Protein AF-S4MNB7-F1 (afdb_monomer_lite)

Secondary structure (DSSP, 8-state):
-PPPEEEE--TTTGGGGGSS--TT-HHHHTTT----GGGEEEEEETTEEEEEEEEE--TT-SS--EEEEEEE-TT-HHHHHHHHHT-SS-----

Radius of gyration: 12.88 Å; chains: 1; bounding box: 34×25×36 Å

Sequence (94 aa):
MTDVVIRALDASDADLFDTLPDPLGAREGHRLTRHRPDWKRVALRDGRVVARGAWWGGPDDTEPVNLNWFDVAEGEEEAGAALLRSAPGRWNWN

Foldseek 3Di:
DADKDKDQFAPVCLCLQVQDDDPVPVCVVCVVPDFHSNQKMFIDGPNHGFKIWTFDDDPPDPFGPDTPDIDGHPPRVVSSVVNVVVGDDPDPPD

Organism: NCBI:txid1283301

pLDDT: mean 92.78, std 10.64, range [41.28, 98.69]

Structure (mmCIF, N/CA/C/O backbone):
data_AF-S4MNB7-F1
#
_entry.id   AF-S4MNB7-F1
#
loop_
_atom_site.group_PDB
_atom_site.id
_atom_site.type_symbol
_atom_site.label_atom_id
_atom_site.label_alt_id
_atom_site.label_comp_id
_atom_site.label_asym_id
_atom_site.label_entity_id
_atom_site.label_seq_id
_atom_site.pdbx_PDB_ins_code
_atom_site.Cartn_x
_atom_site.Cartn_y
_atom_site.Cartn_z
_atom_site.occupancy
_atom_site.B_iso_or_equiv
_atom_site.auth_seq_id
_atom_site.auth_comp_id
_atom_site.auth_asym_id
_atom_site.auth_atom_id
_atom_site.pdbx_PDB_model_num
ATOM 1 N N . MET A 1 1 ? -7.151 -5.687 22.591 1.00 61.22 1 MET A N 1
ATOM 2 C CA . MET A 1 1 ? -6.686 -5.286 21.249 1.00 61.22 1 MET A CA 1
ATOM 3 C C . MET A 1 1 ? -6.863 -6.488 20.354 1.00 61.22 1 MET A C 1
ATOM 5 O O . MET A 1 1 ? -6.455 -7.565 20.762 1.00 61.22 1 MET A O 1
ATOM 9 N N . THR A 1 2 ? -7.548 -6.337 19.228 1.00 76.81 2 THR A N 1
ATOM 10 C CA . THR A 1 2 ? -7.652 -7.400 18.221 1.00 76.81 2 THR A CA 1
ATOM 11 C C . THR A 1 2 ? -6.299 -7.613 17.551 1.00 76.81 2 THR A C 1
ATOM 13 O O . THR A 1 2 ? -5.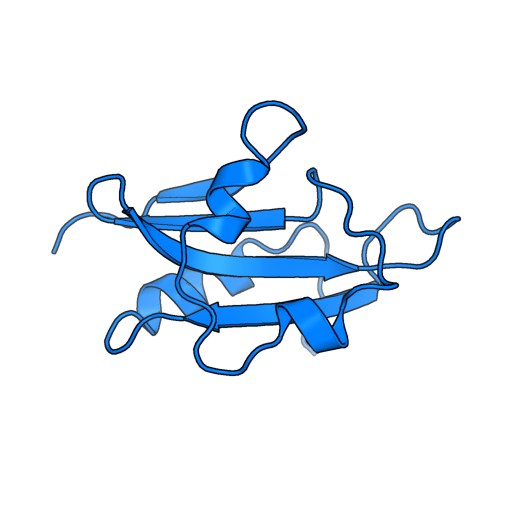474 -6.699 17.509 1.00 76.81 2 THR A O 1
ATOM 16 N N . ASP A 1 3 ? -6.022 -8.825 17.088 1.00 91.44 3 ASP A N 1
ATOM 17 C CA . ASP A 1 3 ? -4.747 -9.103 16.435 1.00 91.44 3 ASP A CA 1
ATOM 18 C C . ASP A 1 3 ? -4.719 -8.489 15.034 1.00 91.44 3 ASP A C 1
ATOM 20 O O . ASP A 1 3 ? -5.722 -8.471 14.316 1.00 91.44 3 ASP A O 1
ATOM 24 N N . VAL A 1 4 ? -3.553 -7.969 14.653 1.00 96.81 4 VAL A N 1
ATOM 25 C CA . VAL A 1 4 ? -3.299 -7.50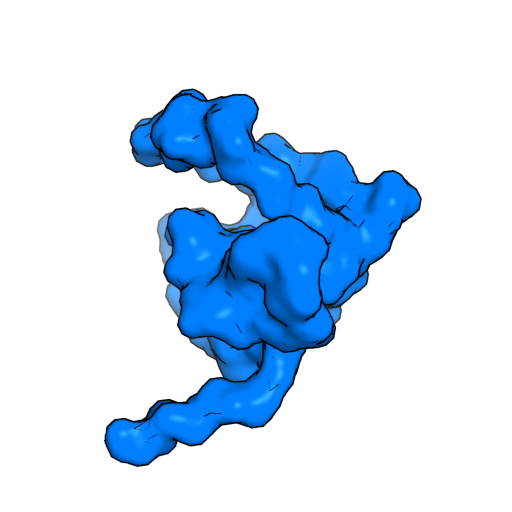3 13.290 1.00 96.81 4 VAL A CA 1
ATOM 26 C C . VAL A 1 4 ? -2.916 -8.702 12.437 1.00 96.81 4 VAL A C 1
ATOM 28 O O . VAL A 1 4 ? -2.001 -9.450 12.779 1.00 96.81 4 VAL A O 1
ATOM 31 N N . VAL A 1 5 ? -3.569 -8.849 11.289 1.00 97.88 5 VAL A N 1
ATOM 32 C CA . VAL A 1 5 ? -3.211 -9.848 10.281 1.00 97.88 5 VAL A CA 1
ATOM 33 C C . VAL A 1 5 ? -2.521 -9.149 9.123 1.00 97.88 5 VAL A C 1
ATOM 35 O O . VAL A 1 5 ? -3.116 -8.306 8.455 1.00 97.88 5 VAL A O 1
ATOM 38 N N . ILE A 1 6 ? -1.273 -9.520 8.855 1.00 98.19 6 ILE A N 1
ATOM 39 C CA . ILE A 1 6 ? -0.572 -9.069 7.655 1.00 98.19 6 ILE A CA 1
ATOM 40 C C . ILE A 1 6 ? -0.871 -10.031 6.512 1.00 98.19 6 ILE A C 1
ATOM 42 O O . ILE A 1 6 ? -0.638 -11.235 6.625 1.00 98.19 6 ILE A O 1
ATOM 46 N N . ARG A 1 7 ? -1.356 -9.491 5.397 1.00 98.06 7 ARG A N 1
ATOM 47 C CA . ARG A 1 7 ? -1.676 -10.249 4.189 1.00 98.06 7 ARG A CA 1
ATOM 48 C C . ARG A 1 7 ? -0.807 -9.772 3.036 1.00 98.06 7 ARG A C 1
ATOM 50 O O . ARG A 1 7 ? -0.838 -8.591 2.701 1.00 98.06 7 ARG A O 1
ATOM 57 N N . ALA A 1 8 ? -0.043 -10.690 2.446 1.00 97.94 8 ALA A N 1
ATOM 58 C CA . ALA A 1 8 ? 0.521 -10.499 1.114 1.00 97.94 8 ALA A CA 1
ATOM 59 C C . ALA A 1 8 ? -0.584 -10.719 0.083 1.00 97.94 8 ALA A C 1
ATOM 61 O O . ALA A 1 8 ? -1.362 -11.659 0.242 1.00 97.94 8 ALA A O 1
ATOM 62 N N . LEU A 1 9 ? -0.670 -9.825 -0.897 1.00 98.19 9 LEU A N 1
ATOM 63 C CA . LEU A 1 9 ? -1.717 -9.868 -1.909 1.00 98.19 9 LEU A CA 1
ATOM 64 C C . LEU A 1 9 ? -1.268 -10.674 -3.128 1.00 98.19 9 LEU A C 1
ATOM 66 O O . LEU A 1 9 ? -0.078 -10.851 -3.382 1.00 98.19 9 LEU A O 1
ATOM 70 N N . ASP A 1 10 ? -2.235 -11.115 -3.913 1.00 97.62 10 ASP A N 1
ATOM 71 C CA . ASP A 1 10 ? -2.049 -11.608 -5.267 1.00 97.62 10 ASP A CA 1
ATOM 72 C C . ASP A 1 10 ? -3.137 -11.032 -6.191 1.00 97.62 10 ASP A C 1
ATOM 74 O O . ASP A 1 10 ? -3.804 -10.048 -5.871 1.00 97.62 10 ASP A O 1
ATOM 78 N N . ALA A 1 11 ? -3.280 -11.575 -7.400 1.00 97.00 11 ALA A N 1
ATOM 79 C CA . ALA A 1 11 ? -4.256 -11.066 -8.360 1.00 97.00 11 ALA A CA 1
ATOM 80 C C . ALA A 1 11 ? -5.721 -11.210 -7.896 1.00 97.00 11 ALA A C 1
ATOM 82 O O . ALA A 1 11 ? -6.576 -10.483 -8.398 1.00 97.00 11 ALA A O 1
ATOM 83 N N . SER A 1 12 ? -6.017 -12.139 -6.984 1.00 97.75 12 SER A N 1
ATOM 84 C CA . SER A 1 12 ? -7.368 -12.432 -6.497 1.00 97.75 12 SER A CA 1
ATOM 85 C C . SER A 1 12 ? -7.865 -11.469 -5.418 1.00 97.75 12 SER A C 1
ATOM 87 O O . SER A 1 12 ? -9.076 -11.331 -5.270 1.00 97.75 12 SER A O 1
ATOM 89 N N . ASP A 1 13 ? -6.961 -10.795 -4.700 1.00 97.75 13 ASP A N 1
ATOM 90 C CA . ASP A 1 13 ? -7.284 -9.892 -3.585 1.00 97.75 13 ASP A CA 1
ATOM 91 C C . ASP A 1 13 ? -6.560 -8.530 -3.660 1.00 97.75 13 ASP A C 1
ATOM 93 O O . ASP A 1 13 ? -6.519 -7.764 -2.692 1.00 97.75 13 ASP A O 1
ATOM 97 N N . ALA A 1 14 ? -6.014 -8.189 -4.832 1.00 97.19 14 ALA A N 1
ATOM 98 C CA . ALA A 1 14 ? -5.326 -6.922 -5.085 1.00 97.19 14 ALA A CA 1
ATOM 99 C C . ALA A 1 14 ? -6.191 -5.679 -4.807 1.00 97.19 14 ALA A C 1
ATOM 101 O O . ALA A 1 14 ? -5.647 -4.608 -4.520 1.00 97.19 14 ALA A O 1
ATOM 102 N N . ASP A 1 15 ? -7.515 -5.811 -4.905 1.00 97.19 15 ASP A N 1
ATOM 103 C CA . ASP A 1 15 ? -8.497 -4.755 -4.663 1.00 97.19 15 ASP A CA 1
ATOM 104 C C . ASP A 1 15 ? -8.541 -4.319 -3.191 1.00 97.19 15 ASP A C 1
ATOM 106 O O . ASP A 1 15 ? -8.810 -3.149 -2.914 1.00 97.19 15 ASP A O 1
ATOM 110 N N . LEU A 1 16 ? -8.165 -5.195 -2.248 1.00 98.00 16 LEU A N 1
ATOM 111 C CA . LEU A 1 16 ? -8.042 -4.844 -0.828 1.00 98.00 16 LEU A CA 1
ATOM 112 C C . LEU A 1 16 ? -7.131 -3.633 -0.610 1.00 98.00 16 LEU A C 1
ATOM 114 O O . LEU A 1 16 ? -7.419 -2.797 0.246 1.00 98.00 16 LEU A O 1
ATOM 118 N N . PHE A 1 17 ? -6.068 -3.494 -1.405 1.00 97.88 17 PHE A N 1
ATOM 119 C CA . PHE A 1 17 ? -5.140 -2.362 -1.331 1.00 97.88 17 PHE A CA 1
ATOM 120 C C . PHE A 1 17 ? -5.842 -1.002 -1.484 1.00 97.88 17 PHE A C 1
ATOM 122 O O . PHE A 1 17 ? -5.453 -0.002 -0.872 1.00 97.88 17 PHE A O 1
ATOM 129 N N . ASP A 1 18 ? -6.890 -0.974 -2.302 1.00 96.38 18 ASP A N 1
ATOM 130 C CA . ASP A 1 18 ? -7.611 0.231 -2.691 1.00 96.38 18 ASP A CA 1
ATOM 131 C C . ASP A 1 18 ? -8.773 0.565 -1.746 1.00 96.38 18 ASP A C 1
ATOM 133 O O . ASP A 1 18 ? -9.347 1.647 -1.849 1.00 96.38 18 ASP A O 1
ATOM 137 N N . THR A 1 19 ? -9.085 -0.330 -0.800 1.00 97.81 19 THR A N 1
ATOM 138 C CA . THR A 1 19 ? -10.152 -0.134 0.198 1.00 97.81 19 THR A CA 1
ATOM 139 C C . THR A 1 19 ? -9.775 0.847 1.307 1.00 97.81 19 THR A C 1
ATOM 141 O O . THR A 1 19 ? -10.663 1.438 1.923 1.00 97.81 19 THR A O 1
ATOM 144 N N . LEU A 1 20 ? -8.475 1.053 1.559 1.00 97.94 20 LEU A N 1
ATOM 145 C CA . LEU A 1 20 ? -8.013 2.088 2.480 1.00 97.94 20 LEU A CA 1
ATOM 146 C C . LEU A 1 20 ? -8.201 3.468 1.824 1.00 97.94 20 LEU A C 1
ATOM 148 O O . LEU A 1 20 ? -7.715 3.660 0.698 1.00 97.94 20 LEU A O 1
ATOM 152 N N . PRO A 1 21 ? -8.860 4.430 2.505 1.00 95.81 21 PRO A N 1
ATOM 153 C CA . PRO A 1 21 ? -8.995 5.790 2.001 1.00 95.81 21 PRO A CA 1
ATOM 154 C C . PRO A 1 21 ? -7.643 6.390 1.601 1.00 95.81 21 PRO A C 1
ATOM 156 O O . PRO A 1 21 ? -6.625 6.133 2.236 1.00 95.81 21 PRO A O 1
ATOM 159 N N . ASP A 1 22 ? -7.645 7.207 0.550 1.00 93.88 22 ASP A N 1
ATOM 160 C CA . ASP A 1 22 ? -6.453 7.864 0.005 1.00 93.88 22 ASP A CA 1
ATOM 161 C C . ASP A 1 22 ? -6.538 9.387 0.205 1.00 93.88 22 ASP A C 1
ATOM 163 O O . ASP A 1 22 ? -6.760 10.130 -0.754 1.00 93.88 22 ASP A O 1
ATOM 167 N N . PRO A 1 23 ? -6.437 9.882 1.454 1.00 87.75 23 PRO A N 1
ATOM 168 C CA . PRO A 1 23 ? -6.630 11.301 1.749 1.00 87.75 23 PRO A CA 1
ATOM 169 C C . PRO A 1 23 ? -5.530 12.190 1.150 1.00 87.75 23 PRO A C 1
ATOM 171 O O . PRO A 1 23 ? -5.744 13.388 0.982 1.00 87.75 23 PRO A O 1
ATOM 174 N N . LEU A 1 24 ? -4.368 11.615 0.819 1.00 86.75 24 LEU A N 1
ATOM 175 C CA . LEU A 1 24 ? -3.239 12.316 0.201 1.00 86.75 24 LEU A CA 1
ATOM 176 C C . LEU A 1 24 ? -3.250 12.235 -1.334 1.00 86.75 24 LEU A C 1
ATOM 178 O O . LEU A 1 24 ? -2.394 12.840 -1.978 1.00 86.75 24 LEU A O 1
ATOM 182 N N . GLY A 1 25 ? -4.201 11.508 -1.931 1.00 92.25 25 GLY A N 1
ATOM 183 C CA . GLY A 1 25 ? -4.303 11.350 -3.382 1.00 92.25 25 GLY A CA 1
ATOM 184 C C . GLY A 1 25 ? -3.105 10.632 -4.012 1.00 92.25 25 GLY A C 1
ATOM 185 O O . GLY A 1 25 ? -2.782 10.887 -5.176 1.00 92.25 25 GLY A O 1
ATOM 186 N N . ALA A 1 26 ? -2.433 9.746 -3.270 1.00 92.88 26 ALA A N 1
ATOM 187 C CA . ALA A 1 26 ? -1.264 9.002 -3.734 1.00 92.88 26 ALA A CA 1
ATOM 188 C C . ALA A 1 26 ? -1.562 8.181 -5.000 1.00 92.88 26 ALA A C 1
ATOM 190 O O . ALA A 1 26 ? -0.691 8.030 -5.862 1.00 92.88 26 ALA A O 1
ATOM 191 N N . ARG A 1 27 ? -2.813 7.732 -5.178 1.00 93.94 27 ARG A N 1
ATOM 192 C CA . ARG A 1 27 ? -3.270 7.044 -6.393 1.00 93.94 27 ARG A CA 1
ATOM 193 C C . ARG A 1 27 ? -2.998 7.848 -7.653 1.00 93.94 27 ARG A C 1
ATOM 195 O O . ARG A 1 27 ? -2.535 7.275 -8.637 1.00 93.94 27 ARG A O 1
ATOM 202 N N . GLU A 1 28 ? -3.272 9.148 -7.632 1.00 95.50 28 GLU A N 1
ATOM 203 C CA . GLU A 1 28 ? -3.061 10.000 -8.804 1.00 95.50 28 GLU A CA 1
ATOM 204 C C . GLU A 1 28 ? -1.567 10.149 -9.105 1.00 95.50 28 GLU A C 1
ATOM 206 O O . GLU A 1 28 ? -1.146 10.003 -10.255 1.00 95.50 28 GLU A O 1
ATOM 211 N N . GLY A 1 29 ? -0.743 10.328 -8.067 1.00 93.31 29 GLY A N 1
ATOM 212 C CA . GLY A 1 29 ? 0.717 10.367 -8.199 1.00 93.31 29 GLY A CA 1
ATOM 213 C C . GLY A 1 29 ? 1.306 9.084 -8.797 1.00 93.31 29 GLY A C 1
ATOM 214 O O . GLY A 1 29 ? 2.292 9.133 -9.533 1.00 93.31 29 GLY A O 1
ATOM 215 N N . HIS A 1 30 ? 0.662 7.941 -8.554 1.00 94.62 30 HIS A N 1
ATOM 216 C CA . HIS A 1 30 ? 1.084 6.630 -9.040 1.00 94.62 30 HIS A CA 1
ATOM 217 C C . HIS A 1 30 ? 0.350 6.131 -10.287 1.00 94.62 30 HIS A C 1
ATOM 219 O O . HIS A 1 30 ? 0.561 4.987 -10.688 1.00 94.62 30 HIS A O 1
ATOM 225 N N . ARG A 1 31 ? -0.464 6.948 -10.965 1.00 94.81 31 ARG A N 1
ATOM 226 C CA . ARG A 1 31 ? -1.290 6.477 -12.097 1.00 94.81 31 ARG A CA 1
ATOM 227 C C . ARG A 1 31 ? -0.508 5.851 -13.263 1.00 94.81 31 ARG A C 1
ATOM 229 O O . ARG A 1 31 ? -1.080 5.107 -14.052 1.00 94.81 31 ARG A O 1
ATOM 236 N N . LEU A 1 32 ? 0.781 6.176 -13.401 1.00 94.69 32 LEU A N 1
ATOM 237 C CA . LEU A 1 32 ? 1.683 5.611 -14.417 1.00 94.69 32 LEU A CA 1
ATOM 238 C C . LEU A 1 32 ? 2.592 4.500 -13.865 1.00 94.69 32 LEU A C 1
ATOM 240 O O . LEU A 1 32 ? 3.350 3.886 -14.615 1.00 94.69 32 LEU A O 1
ATOM 244 N N . THR A 1 33 ? 2.539 4.238 -12.561 1.00 94.38 33 THR A N 1
ATOM 245 C CA . THR A 1 33 ? 3.303 3.186 -11.899 1.00 94.38 33 THR A CA 1
ATOM 246 C C . THR A 1 33 ? 2.539 1.868 -11.985 1.00 94.38 33 THR A C 1
ATOM 248 O O . THR A 1 33 ? 1.390 1.766 -11.565 1.00 94.38 33 THR A O 1
ATOM 251 N N . ARG A 1 34 ? 3.189 0.817 -12.491 1.00 93.25 34 ARG A N 1
ATOM 252 C CA . ARG A 1 34 ? 2.656 -0.546 -12.407 1.00 93.25 34 ARG A CA 1
ATOM 253 C C . ARG A 1 34 ? 3.132 -1.196 -11.112 1.00 93.25 34 ARG A C 1
ATOM 255 O O . ARG A 1 34 ? 4.298 -1.566 -11.000 1.00 93.25 34 ARG A O 1
ATOM 262 N N . HIS A 1 35 ? 2.225 -1.371 -10.158 1.00 94.56 35 HIS A N 1
ATOM 263 C CA . HIS A 1 35 ? 2.473 -2.169 -8.955 1.00 94.56 35 HIS A CA 1
ATOM 264 C C . HIS A 1 35 ? 2.076 -3.625 -9.182 1.00 94.56 35 HIS A C 1
ATOM 266 O O . HIS A 1 35 ? 0.971 -3.902 -9.651 1.00 94.56 35 HIS A O 1
ATOM 272 N N . ARG A 1 36 ? 2.965 -4.554 -8.826 1.00 96.12 36 ARG A N 1
ATOM 273 C CA . ARG A 1 36 ? 2.690 -5.991 -8.900 1.00 96.12 36 ARG A CA 1
ATOM 274 C C . ARG A 1 36 ? 1.979 -6.439 -7.616 1.00 96.12 36 ARG A C 1
ATOM 276 O O . ARG A 1 36 ? 2.446 -6.064 -6.540 1.00 96.12 36 ARG A O 1
ATOM 283 N N . PRO A 1 37 ? 0.850 -7.167 -7.689 1.00 96.75 37 PRO A N 1
ATOM 284 C CA . PRO A 1 37 ? 0.092 -7.548 -6.496 1.00 96.75 37 PRO A CA 1
ATOM 285 C C . PRO A 1 37 ? 0.888 -8.358 -5.469 1.00 96.75 37 PRO A C 1
ATOM 287 O O . PRO A 1 37 ? 0.780 -8.081 -4.283 1.00 96.75 37 PRO A O 1
ATOM 290 N N . ASP A 1 38 ? 1.757 -9.260 -5.920 1.00 96.12 38 ASP A N 1
ATOM 291 C CA . ASP A 1 38 ? 2.643 -10.086 -5.086 1.00 96.12 38 ASP A CA 1
ATOM 292 C C . ASP A 1 38 ? 3.651 -9.270 -4.259 1.00 96.12 38 ASP A C 1
ATOM 294 O O . ASP A 1 38 ? 4.214 -9.760 -3.278 1.00 96.12 38 ASP A O 1
ATOM 298 N N . TRP A 1 39 ? 3.862 -8.002 -4.620 1.00 97.06 39 TRP A N 1
ATOM 299 C CA . TRP A 1 39 ? 4.690 -7.046 -3.881 1.00 97.06 39 TRP A CA 1
ATOM 300 C C . TRP A 1 39 ? 3.868 -6.060 -3.057 1.00 97.06 39 TRP A C 1
ATOM 302 O O . TRP A 1 39 ? 4.415 -5.104 -2.506 1.00 97.06 39 TRP A O 1
ATOM 312 N N . LYS A 1 40 ? 2.555 -6.269 -2.958 1.00 97.75 40 LYS A N 1
ATOM 313 C CA . LYS A 1 40 ? 1.672 -5.498 -2.090 1.00 97.75 40 LYS A CA 1
ATOM 314 C C . LYS A 1 40 ? 1.353 -6.282 -0.830 1.00 97.75 40 LYS A C 1
ATOM 316 O O . LYS A 1 40 ? 1.227 -7.507 -0.831 1.00 97.75 40 LYS A O 1
ATOM 321 N N . ARG A 1 41 ? 1.178 -5.544 0.260 1.00 98.44 41 ARG A N 1
ATOM 322 C CA . ARG A 1 41 ? 0.665 -6.079 1.519 1.00 98.44 41 ARG A CA 1
ATOM 323 C C . ARG A 1 41 ? -0.346 -5.124 2.127 1.00 98.44 41 ARG A C 1
ATOM 325 O O . ARG A 1 41 ? -0.254 -3.909 1.935 1.00 98.44 41 ARG A O 1
ATOM 332 N N . VAL A 1 42 ? -1.267 -5.679 2.903 1.00 98.69 42 VAL A N 1
ATOM 333 C CA . VAL A 1 42 ? -2.188 -4.930 3.766 1.00 98.69 42 VAL A CA 1
ATOM 334 C C . VAL A 1 42 ? -2.118 -5.457 5.193 1.00 98.69 42 VAL A C 1
ATOM 336 O O . VAL A 1 42 ? -1.880 -6.645 5.421 1.00 98.69 42 VAL A O 1
ATOM 339 N N . ALA A 1 43 ? -2.330 -4.566 6.153 1.00 98.62 43 ALA A N 1
ATOM 340 C CA . ALA A 1 43 ? -2.577 -4.916 7.540 1.00 98.62 43 ALA A CA 1
ATOM 341 C C . ALA A 1 43 ? -4.083 -4.860 7.773 1.00 98.62 43 ALA A C 1
ATOM 343 O O . ALA A 1 43 ? -4.724 -3.855 7.462 1.00 98.62 43 ALA A O 1
ATOM 344 N N . LEU A 1 44 ? -4.635 -5.946 8.299 1.00 98.38 44 LEU A N 1
ATOM 345 C CA . LEU A 1 44 ? -6.052 -6.100 8.578 1.00 98.38 44 LEU A CA 1
ATOM 346 C C . LEU A 1 44 ? -6.277 -6.108 10.088 1.00 98.38 44 LEU A C 1
ATOM 348 O O . LEU A 1 44 ? -5.621 -6.865 10.806 1.00 98.38 44 LEU A O 1
ATOM 352 N N . ARG A 1 45 ? -7.252 -5.329 10.550 1.00 97.31 45 ARG A N 1
ATOM 353 C CA . ARG A 1 45 ? -7.814 -5.412 11.90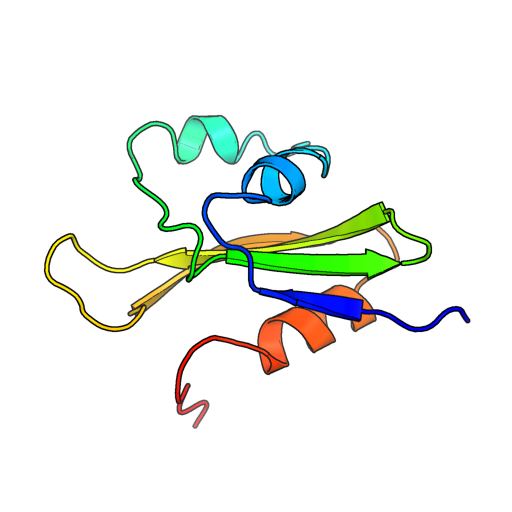0 1.00 97.31 45 ARG A CA 1
ATOM 354 C C . ARG A 1 45 ? -9.313 -5.606 11.770 1.00 97.31 45 ARG A C 1
ATOM 356 O O . ARG A 1 45 ? -9.979 -4.829 11.089 1.00 97.31 45 ARG A O 1
ATOM 363 N N . ASP A 1 46 ? -9.831 -6.676 12.364 1.00 95.31 46 ASP A N 1
ATOM 364 C CA . ASP A 1 46 ? -11.258 -7.018 12.289 1.00 95.31 46 ASP A CA 1
ATOM 365 C C . ASP A 1 46 ? -11.786 -7.053 10.840 1.00 95.31 46 ASP A C 1
ATOM 367 O O . ASP A 1 46 ? -12.876 -6.579 10.523 1.00 95.31 46 ASP A O 1
ATOM 371 N N . GLY A 1 47 ? -10.955 -7.582 9.932 1.00 95.31 47 GLY A N 1
ATOM 372 C CA . GLY A 1 47 ? -11.250 -7.699 8.502 1.00 95.31 47 GLY A CA 1
ATOM 373 C C . GLY A 1 47 ? -11.148 -6.398 7.697 1.00 95.31 47 GLY A C 1
ATOM 374 O O . GLY A 1 47 ? -11.372 -6.431 6.491 1.00 95.31 47 GLY A O 1
ATOM 375 N N . ARG A 1 48 ? -10.797 -5.264 8.316 1.00 97.31 48 ARG A N 1
ATOM 376 C CA . ARG A 1 48 ? -10.640 -3.967 7.640 1.00 97.31 48 ARG A CA 1
ATOM 377 C C . ARG A 1 48 ? -9.177 -3.631 7.421 1.00 97.31 48 ARG A C 1
ATOM 379 O O . ARG A 1 48 ? -8.362 -3.845 8.315 1.00 97.31 48 ARG A O 1
ATOM 386 N N . VAL A 1 49 ? -8.855 -3.073 6.257 1.00 98.56 49 VAL A N 1
ATOM 387 C CA . VAL A 1 49 ? -7.505 -2.579 5.975 1.00 98.56 49 VAL A CA 1
ATOM 388 C C . VAL A 1 49 ? -7.242 -1.336 6.818 1.00 98.56 49 VAL A C 1
ATOM 390 O O . VAL A 1 49 ? -7.979 -0.358 6.733 1.00 98.56 49 VAL A O 1
ATOM 393 N N . VAL A 1 50 ? -6.186 -1.394 7.626 1.00 98.31 50 VAL A N 1
ATOM 394 C CA . VAL A 1 50 ? -5.729 -0.301 8.500 1.00 98.31 50 VAL A CA 1
ATOM 395 C C . VAL A 1 50 ? -4.348 0.229 8.115 1.00 98.31 50 VAL A C 1
ATOM 397 O O . VAL A 1 50 ? -3.978 1.327 8.510 1.00 98.31 50 VAL A O 1
ATOM 400 N N . ALA A 1 51 ? -3.594 -0.514 7.304 1.00 98.31 51 ALA A N 1
ATOM 401 C CA . ALA A 1 51 ? -2.383 -0.030 6.651 1.00 98.31 51 ALA A CA 1
ATOM 402 C C . ALA A 1 51 ? -2.172 -0.756 5.320 1.00 98.31 51 ALA A C 1
ATOM 404 O O . ALA A 1 51 ? -2.608 -1.901 5.155 1.00 98.31 51 ALA A O 1
ATOM 405 N N . ARG A 1 52 ? -1.469 -0.119 4.383 1.00 98.50 52 ARG A N 1
ATOM 406 C CA . ARG A 1 52 ? -1.087 -0.713 3.095 1.00 98.50 52 ARG A CA 1
ATOM 407 C C . ARG A 1 52 ? 0.347 -0.363 2.736 1.00 98.50 52 ARG A C 1
ATOM 409 O O . ARG A 1 52 ? 0.822 0.719 3.064 1.00 98.50 52 ARG A O 1
ATOM 416 N N . GLY A 1 53 ? 1.007 -1.262 2.019 1.00 97.69 53 GLY A N 1
ATOM 417 C CA . GLY A 1 53 ? 2.324 -1.021 1.441 1.00 97.69 53 GLY A CA 1
ATOM 418 C C . GLY A 1 53 ? 2.431 -1.644 0.057 1.00 97.69 53 GLY A C 1
ATOM 419 O O . GLY A 1 53 ? 2.081 -2.813 -0.117 1.00 97.69 53 GLY A O 1
ATOM 420 N N . ALA A 1 54 ? 2.883 -0.868 -0.925 1.00 97.44 54 ALA A N 1
ATOM 421 C CA . ALA A 1 54 ? 3.264 -1.368 -2.237 1.00 97.44 54 ALA A CA 1
ATOM 422 C C . ALA A 1 54 ? 4.762 -1.163 -2.432 1.00 97.44 54 ALA A C 1
ATOM 424 O O . ALA A 1 54 ? 5.262 -0.038 -2.514 1.00 97.44 54 ALA A O 1
ATOM 425 N N . TRP A 1 55 ? 5.470 -2.280 -2.506 1.00 97.06 55 TRP A N 1
ATOM 426 C CA . TRP A 1 55 ? 6.861 -2.286 -2.899 1.00 97.06 55 TRP A CA 1
ATOM 427 C C . TRP A 1 55 ? 6.965 -2.294 -4.422 1.00 97.06 55 TRP A C 1
ATOM 429 O O . TRP A 1 55 ? 6.096 -2.813 -5.129 1.00 97.06 55 TRP A O 1
ATOM 439 N N . TRP A 1 56 ? 8.019 -1.675 -4.935 1.00 96.19 56 TRP A N 1
ATOM 440 C CA . TRP A 1 56 ? 8.207 -1.458 -6.358 1.00 96.19 56 TRP A CA 1
ATOM 441 C C . TRP A 1 56 ? 9.647 -1.716 -6.784 1.00 96.19 56 TRP A C 1
ATOM 443 O O . TRP A 1 56 ? 10.580 -1.658 -5.990 1.00 96.19 56 TRP A O 1
ATOM 453 N N . GLY A 1 57 ? 9.785 -2.008 -8.068 1.00 94.81 57 GLY A N 1
ATOM 454 C CA . GLY A 1 57 ? 11.008 -2.236 -8.821 1.00 94.81 57 GLY A CA 1
ATOM 455 C C . GLY A 1 57 ? 10.681 -2.100 -10.303 1.00 94.81 57 GLY A C 1
ATOM 456 O O . GLY A 1 57 ? 9.510 -2.185 -10.702 1.00 94.81 57 GLY A O 1
ATOM 457 N N . GLY A 1 58 ? 11.709 -1.864 -11.107 1.00 94.50 58 GLY A N 1
ATOM 458 C CA . GLY A 1 58 ? 11.621 -1.742 -12.553 1.00 94.50 58 GLY A CA 1
ATOM 459 C C . GLY A 1 58 ? 11.013 -2.979 -13.225 1.00 94.50 58 GLY A C 1
ATOM 460 O O . GLY A 1 58 ? 10.804 -4.010 -12.584 1.00 94.50 58 GLY A O 1
ATOM 461 N N . PRO A 1 59 ? 10.698 -2.894 -14.526 1.00 91.69 59 PRO A N 1
ATOM 462 C CA . PRO A 1 59 ? 10.012 -3.965 -15.253 1.00 91.69 59 PRO A CA 1
ATOM 463 C C . PRO A 1 59 ? 10.770 -5.300 -15.236 1.00 91.69 59 PRO A C 1
ATOM 465 O O . PRO A 1 59 ? 10.128 -6.346 -15.213 1.00 91.69 59 PRO A O 1
ATOM 468 N N . ASP A 1 60 ? 12.102 -5.248 -15.188 1.00 94.31 60 ASP A N 1
ATOM 469 C CA . ASP A 1 60 ? 12.977 -6.424 -15.214 1.00 94.31 60 ASP A CA 1
ATOM 470 C C . ASP A 1 60 ? 13.476 -6.841 -13.817 1.00 94.31 60 ASP A C 1
ATOM 472 O O . ASP A 1 60 ? 14.137 -7.870 -13.676 1.00 94.31 60 ASP A O 1
ATOM 476 N N . ASP A 1 61 ? 13.155 -6.071 -12.769 1.00 94.31 61 ASP A N 1
ATOM 477 C CA . ASP A 1 61 ? 13.592 -6.389 -11.410 1.00 94.31 61 ASP A CA 1
ATOM 478 C C . ASP A 1 61 ? 12.844 -7.618 -10.886 1.00 94.31 61 ASP A C 1
ATOM 480 O O . ASP A 1 61 ? 11.614 -7.706 -10.963 1.00 94.31 61 ASP A O 1
ATOM 484 N N . THR A 1 62 ? 13.584 -8.563 -10.312 1.00 93.00 62 THR A N 1
ATOM 485 C CA . THR A 1 62 ? 13.027 -9.791 -9.716 1.00 93.00 62 THR A CA 1
ATOM 486 C C . TH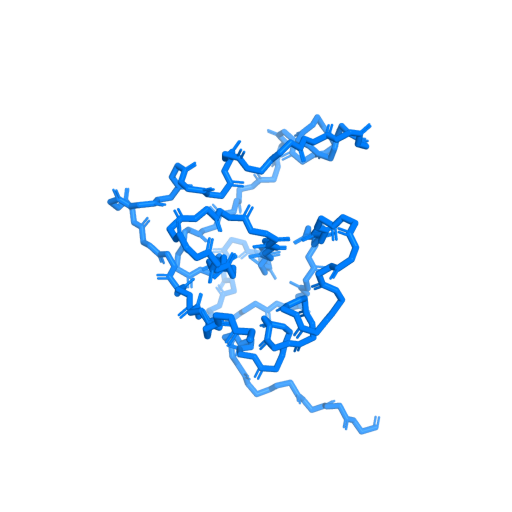R A 1 62 ? 12.685 -9.632 -8.236 1.00 93.00 62 THR A C 1
ATOM 488 O O . THR A 1 62 ? 11.927 -10.435 -7.697 1.00 93.00 62 THR A O 1
ATOM 491 N N . GLU A 1 63 ? 13.163 -8.559 -7.607 1.00 93.06 63 GLU A N 1
ATOM 492 C CA . GLU A 1 63 ? 12.893 -8.178 -6.221 1.00 93.06 63 GLU A CA 1
ATOM 493 C C . GLU A 1 63 ? 12.582 -6.673 -6.145 1.00 93.06 63 GLU A C 1
ATOM 495 O O . GLU A 1 63 ? 13.048 -5.906 -6.994 1.00 93.06 63 GLU A O 1
ATOM 500 N N . PRO A 1 64 ? 11.789 -6.218 -5.163 1.00 94.81 64 PRO A N 1
ATOM 501 C CA . PRO A 1 64 ? 11.526 -4.796 -4.997 1.00 94.81 64 PRO A CA 1
ATOM 502 C C . PRO A 1 64 ? 12.773 -4.029 -4.548 1.00 94.81 64 PRO A C 1
ATOM 504 O O . PRO A 1 64 ? 13.534 -4.489 -3.701 1.00 94.81 64 PRO A O 1
ATOM 507 N N . VAL A 1 65 ? 12.925 -2.806 -5.052 1.00 93.31 65 VAL A N 1
ATOM 508 C CA . VAL A 1 65 ? 14.039 -1.899 -4.733 1.00 93.31 65 VAL A CA 1
ATOM 509 C C . VAL A 1 65 ? 13.638 -0.792 -3.759 1.00 93.31 65 VAL A C 1
ATOM 511 O O . VAL A 1 65 ? 14.487 -0.248 -3.056 1.00 93.31 65 VAL A O 1
ATOM 514 N N . ASN A 1 66 ? 12.350 -0.441 -3.688 1.00 94.00 66 ASN A N 1
ATOM 515 C CA . ASN A 1 66 ? 11.842 0.537 -2.730 1.00 94.00 66 ASN A CA 1
ATOM 516 C C . ASN A 1 66 ? 10.396 0.258 -2.297 1.00 94.00 66 ASN A C 1
ATOM 518 O O . ASN A 1 66 ? 9.637 -0.442 -2.963 1.00 94.00 66 ASN A O 1
ATOM 522 N N . LEU A 1 67 ? 10.010 0.848 -1.167 1.00 95.44 67 LEU A N 1
ATOM 523 C CA . LEU A 1 67 ? 8.614 1.047 -0.788 1.00 95.44 67 LEU A CA 1
ATOM 524 C C . LEU A 1 67 ? 8.187 2.403 -1.346 1.00 95.44 67 LEU A C 1
ATOM 526 O O . LEU A 1 67 ? 8.666 3.431 -0.870 1.00 95.44 67 LEU A O 1
ATOM 530 N N . ASN A 1 68 ? 7.348 2.412 -2.380 1.00 92.75 68 ASN A N 1
ATOM 531 C CA . ASN A 1 68 ? 6.979 3.660 -3.052 1.00 92.75 68 ASN A CA 1
ATOM 532 C C . ASN A 1 68 ? 5.572 4.150 -2.711 1.00 92.75 68 ASN A C 1
ATOM 534 O O . ASN A 1 68 ? 5.267 5.293 -3.022 1.00 92.75 68 ASN A O 1
ATOM 538 N N . TRP A 1 69 ? 4.759 3.330 -2.039 1.00 96.31 69 TRP A N 1
ATOM 539 C CA . TRP A 1 69 ? 3.457 3.729 -1.516 1.00 96.31 69 TRP A CA 1
ATOM 540 C C . TRP A 1 69 ? 3.212 3.059 -0.165 1.00 96.31 69 TRP A C 1
ATOM 542 O O . TRP A 1 69 ? 3.181 1.830 -0.078 1.00 96.31 69 TRP A O 1
ATOM 552 N N . PHE A 1 70 ? 3.036 3.860 0.884 1.00 96.31 70 PHE A N 1
ATOM 553 C CA . PHE A 1 70 ? 2.750 3.388 2.233 1.00 96.31 70 PHE A CA 1
ATOM 554 C C . PHE A 1 70 ? 1.793 4.337 2.947 1.00 96.31 70 PHE A C 1
ATOM 556 O O . PHE A 1 70 ? 2.096 5.519 3.069 1.00 96.31 70 PHE A O 1
ATOM 563 N N . ASP A 1 71 ? 0.676 3.800 3.435 1.00 97.06 71 ASP A N 1
ATOM 564 C CA . ASP A 1 71 ? -0.313 4.547 4.212 1.00 97.06 71 ASP A CA 1
ATOM 565 C C . ASP A 1 71 ? -0.710 3.755 5.457 1.00 97.06 71 ASP A C 1
ATOM 567 O O . ASP A 1 71 ? -0.796 2.522 5.431 1.00 97.06 71 ASP A O 1
ATOM 571 N N . VAL A 1 72 ? -1.000 4.483 6.533 1.00 97.31 72 VAL A N 1
ATOM 572 C CA . VAL A 1 72 ? -1.452 3.948 7.819 1.00 97.31 72 VAL A CA 1
ATOM 573 C C . VAL A 1 72 ? -2.638 4.788 8.280 1.00 97.31 72 VAL A C 1
ATOM 575 O O . VAL A 1 72 ? -2.584 6.017 8.223 1.00 97.31 72 VAL A O 1
ATOM 578 N N . ALA A 1 73 ? -3.721 4.135 8.695 1.00 96.94 73 ALA A N 1
ATOM 579 C CA . ALA A 1 73 ? -4.852 4.810 9.312 1.00 96.94 73 ALA A CA 1
ATOM 580 C C . ALA A 1 73 ? -4.434 5.444 10.650 1.00 96.94 73 ALA A C 1
ATOM 582 O O . ALA A 1 73 ? -3.533 4.958 11.331 1.00 96.94 73 ALA A O 1
ATOM 583 N N . GLU A 1 74 ? -5.100 6.529 11.036 1.00 94.94 74 GLU A N 1
ATOM 584 C CA . GLU A 1 74 ? -4.837 7.205 12.309 1.00 94.94 74 GLU A CA 1
ATOM 585 C C . GLU A 1 74 ? -4.981 6.231 13.495 1.00 94.94 74 GLU A C 1
ATOM 587 O O . GLU A 1 74 ? -5.992 5.534 13.607 1.00 94.94 74 GLU A O 1
ATOM 592 N N . GLY A 1 75 ? -3.966 6.170 14.367 1.00 96.06 75 GLY A N 1
ATOM 593 C CA . GLY A 1 75 ? -3.941 5.280 15.534 1.00 96.06 75 GLY A CA 1
ATOM 594 C C . GLY A 1 75 ? -3.533 3.827 15.250 1.00 96.06 75 GLY A C 1
ATOM 595 O O . GLY A 1 75 ? -3.625 2.983 16.144 1.00 96.06 75 GLY A O 1
ATOM 596 N N . GLU A 1 76 ? -3.109 3.506 14.023 1.00 97.38 76 GLU A N 1
ATOM 597 C CA . GLU A 1 76 ? -2.716 2.151 13.602 1.00 97.38 76 GLU A CA 1
ATOM 598 C C . GLU A 1 76 ? -1.204 2.035 13.335 1.00 97.38 76 GLU A C 1
ATOM 600 O O . GLU A 1 76 ? -0.748 1.191 12.559 1.00 97.38 76 GLU A O 1
ATOM 605 N N . GLU A 1 77 ? -0.394 2.857 14.008 1.00 97.19 77 GLU A N 1
ATOM 606 C CA . GLU A 1 77 ? 1.062 2.940 13.827 1.00 97.19 77 GLU A CA 1
ATOM 607 C C . GLU A 1 77 ? 1.750 1.586 14.044 1.00 97.19 77 GLU A C 1
ATOM 609 O O . GLU A 1 77 ? 2.631 1.205 13.273 1.00 97.19 77 GLU A O 1
ATOM 614 N N . GLU A 1 78 ? 1.308 0.811 15.039 1.00 96.62 78 GLU A N 1
ATOM 615 C CA . GLU A 1 78 ? 1.834 -0.536 15.288 1.00 96.62 78 GLU A CA 1
ATOM 616 C C . GLU A 1 78 ? 1.494 -1.517 14.156 1.00 96.62 78 GLU A C 1
ATOM 618 O O . GLU A 1 78 ? 2.319 -2.364 13.800 1.00 96.62 78 GLU A O 1
ATOM 623 N N . ALA A 1 79 ? 0.316 -1.389 13.535 1.00 97.94 79 ALA A N 1
ATOM 624 C CA . ALA A 1 79 ? -0.052 -2.190 12.369 1.00 97.94 79 ALA A CA 1
ATOM 625 C C . ALA A 1 79 ? 0.799 -1.804 11.149 1.00 97.94 79 ALA A C 1
ATOM 627 O O . ALA A 1 79 ? 1.289 -2.681 10.432 1.00 97.94 79 ALA A O 1
ATOM 628 N N . GLY A 1 80 ? 1.046 -0.504 10.957 1.00 97.81 80 GLY A N 1
ATOM 629 C CA . GLY A 1 80 ? 1.980 0.009 9.956 1.00 97.81 80 GLY A CA 1
ATOM 630 C C . GLY A 1 80 ? 3.401 -0.524 10.161 1.00 97.81 80 GLY A C 1
ATOM 631 O O . GLY A 1 80 ? 4.012 -1.048 9.230 1.00 97.81 80 GLY A O 1
ATOM 632 N N . ALA A 1 81 ? 3.912 -0.483 11.392 1.00 97.19 81 ALA A N 1
ATOM 633 C CA . ALA A 1 81 ? 5.231 -1.012 11.729 1.00 97.19 81 ALA A CA 1
ATOM 634 C C . ALA A 1 81 ? 5.318 -2.534 11.515 1.00 97.19 81 ALA A C 1
ATOM 636 O O . ALA A 1 81 ? 6.310 -3.033 10.978 1.00 97.19 81 ALA A O 1
ATOM 637 N N . ALA A 1 82 ? 4.283 -3.288 11.897 1.00 96.75 82 ALA A N 1
ATOM 638 C CA . ALA A 1 82 ? 4.196 -4.722 11.622 1.00 96.75 82 ALA A CA 1
ATOM 639 C C . ALA A 1 82 ? 4.204 -5.017 10.111 1.00 96.75 82 ALA A C 1
ATOM 641 O O . ALA A 1 82 ? 4.902 -5.934 9.670 1.00 96.75 82 ALA A O 1
ATOM 642 N N . LEU A 1 83 ? 3.505 -4.207 9.310 1.00 97.75 83 LEU A N 1
ATOM 643 C CA . LEU A 1 83 ? 3.506 -4.318 7.853 1.00 97.75 83 LEU A CA 1
ATOM 644 C C . LEU A 1 83 ? 4.906 -4.094 7.268 1.00 97.75 83 LEU A C 1
ATOM 646 O O . LEU A 1 83 ? 5.347 -4.901 6.451 1.00 97.75 83 LEU A O 1
ATOM 650 N N . LEU A 1 84 ? 5.640 -3.073 7.722 1.00 96.19 84 LEU A N 1
ATOM 651 C CA . LEU A 1 84 ? 7.009 -2.805 7.256 1.00 96.19 84 LEU A CA 1
ATOM 652 C C . LEU A 1 84 ? 7.979 -3.944 7.589 1.00 96.19 84 LEU A C 1
ATOM 654 O O . LEU A 1 84 ? 8.779 -4.340 6.744 1.00 96.19 84 LEU A O 1
ATOM 658 N N . ARG A 1 85 ? 7.880 -4.532 8.788 1.00 95.25 85 ARG A N 1
ATOM 659 C CA . ARG A 1 85 ? 8.707 -5.692 9.181 1.00 95.25 85 ARG A CA 1
ATOM 660 C C . ARG A 1 85 ? 8.443 -6.931 8.323 1.00 95.25 85 ARG A C 1
ATOM 662 O O . ARG A 1 85 ? 9.292 -7.812 8.253 1.00 95.25 85 ARG A O 1
ATOM 669 N N . SER A 1 86 ? 7.284 -7.001 7.670 1.00 94.56 86 SER A N 1
ATOM 670 C CA . SER A 1 86 ? 6.898 -8.119 6.806 1.00 94.56 86 SER A CA 1
ATOM 671 C C . SER A 1 86 ? 7.392 -8.002 5.360 1.00 94.56 86 SER A C 1
ATOM 673 O O . SER A 1 86 ? 7.001 -8.822 4.532 1.00 94.56 86 SER A O 1
ATOM 675 N N . ALA A 1 87 ? 8.184 -6.978 5.033 1.00 91.88 87 ALA A N 1
ATOM 676 C CA . ALA A 1 87 ? 8.529 -6.632 3.662 1.00 91.88 87 ALA A CA 1
ATOM 677 C C . ALA A 1 87 ? 9.020 -7.838 2.819 1.00 91.88 87 ALA A C 1
ATOM 679 O O . ALA A 1 87 ? 9.759 -8.692 3.317 1.00 91.88 87 ALA A O 1
ATOM 680 N N . PRO 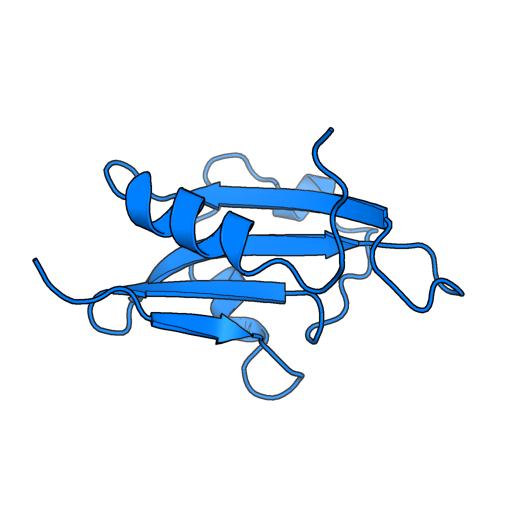A 1 88 ? 8.628 -7.929 1.533 1.00 82.69 88 PRO A N 1
ATOM 681 C CA . PRO A 1 88 ? 9.027 -9.019 0.647 1.00 82.69 88 PRO A CA 1
ATOM 682 C C . PRO A 1 88 ? 10.491 -8.830 0.218 1.00 82.69 88 PRO A C 1
ATOM 684 O O . PRO A 1 88 ? 10.767 -8.160 -0.767 1.00 82.69 88 PRO A O 1
ATOM 687 N N . GLY A 1 89 ? 11.440 -9.345 0.999 1.00 75.50 89 GLY A N 1
ATOM 688 C CA . GLY A 1 89 ? 12.869 -9.319 0.664 1.00 75.50 89 GLY A CA 1
ATOM 689 C C . GLY A 1 89 ? 13.780 -9.167 1.881 1.00 75.50 89 GLY A C 1
ATOM 690 O O 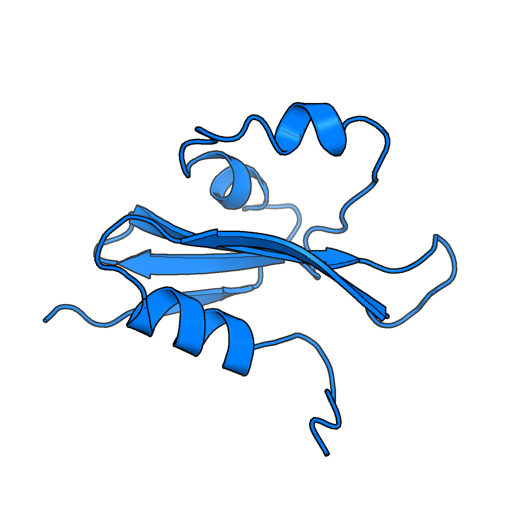. GLY A 1 89 ? 13.332 -8.867 2.988 1.00 75.50 89 GLY A O 1
ATOM 691 N N . ARG A 1 90 ? 15.087 -9.374 1.686 1.00 65.19 90 ARG A N 1
ATOM 692 C CA . ARG A 1 90 ? 16.102 -9.059 2.703 1.00 65.19 90 ARG A CA 1
ATOM 693 C C . ARG A 1 90 ? 16.446 -7.575 2.621 1.00 65.19 90 ARG A C 1
ATOM 695 O O . ARG A 1 90 ? 17.346 -7.172 1.896 1.00 65.19 90 ARG A O 1
ATOM 702 N N . TRP A 1 91 ? 15.742 -6.768 3.400 1.00 63.88 91 TRP A N 1
ATOM 703 C CA . TRP A 1 91 ? 16.095 -5.367 3.595 1.00 63.88 91 TRP A CA 1
ATOM 704 C C . TRP A 1 91 ? 17.233 -5.304 4.615 1.00 63.88 91 TRP A C 1
ATOM 706 O O . TRP A 1 91 ? 17.017 -5.504 5.811 1.00 63.88 91 TRP A O 1
ATOM 716 N N . ASN A 1 92 ? 18.464 -5.091 4.144 1.00 52.66 92 ASN A N 1
ATOM 717 C CA . ASN A 1 92 ? 19.589 -4.791 5.027 1.00 52.66 92 ASN A CA 1
ATOM 718 C C . ASN A 1 92 ? 19.430 -3.356 5.543 1.00 52.66 92 ASN A C 1
ATOM 720 O O . ASN A 1 92 ? 19.967 -2.412 4.970 1.00 52.66 92 ASN A O 1
ATOM 724 N N . TRP A 1 93 ? 18.665 -3.207 6.620 1.00 49.69 93 TRP A N 1
ATOM 725 C CA . TRP A 1 93 ? 18.644 -2.000 7.437 1.00 49.69 93 TRP A CA 1
ATOM 726 C C . TRP A 1 93 ? 19.899 -2.011 8.316 1.00 49.69 93 TRP A C 1
ATOM 728 O O . TRP A 1 93 ? 19.880 -2.590 9.401 1.00 49.69 93 TRP A O 1
ATOM 738 N N . ASN A 1 94 ? 21.008 -1.468 7.813 1.00 41.28 94 ASN A N 1
ATOM 739 C CA . ASN A 1 94 ? 22.248 -1.293 8.573 1.00 41.28 94 ASN A CA 1
ATOM 740 C C . ASN A 1 94 ? 22.599 0.190 8.651 1.00 41.28 94 ASN A C 1
ATOM 742 O O . ASN A 1 94 ? 22.433 0.866 7.610 1.00 41.28 94 ASN A O 1
#